Protein AF-A0AAV2ICD1-F1 (afdb_monomer_lite)

Radius of gyratio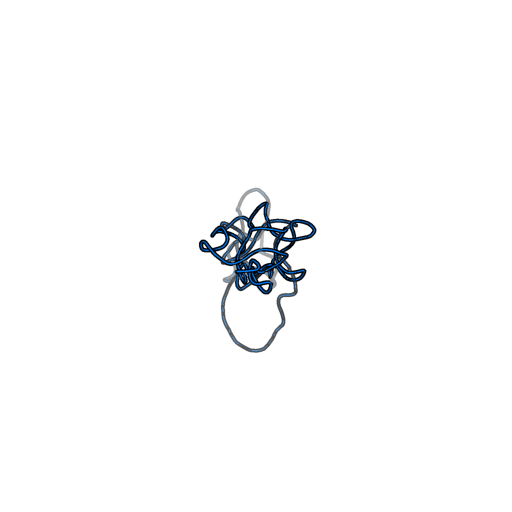n: 19.59 Å; chains: 1; bounding box: 49×27×55 Å

Structure (mmCIF, N/CA/C/O backbone):
data_AF-A0AAV2ICD1-F1
#
_entry.id   AF-A0AAV2ICD1-F1
#
loop_
_atom_site.group_PDB
_atom_site.id
_atom_site.type_symbol
_atom_site.label_atom_id
_atom_site.label_alt_id
_atom_site.label_comp_id
_atom_site.label_asym_id
_atom_site.label_entity_id
_atom_site.label_seq_id
_atom_site.pdbx_PDB_ins_code
_atom_site.Cartn_x
_atom_site.Cartn_y
_atom_site.Cartn_z
_atom_site.occupancy
_atom_site.B_iso_or_equiv
_atom_site.auth_seq_id
_atom_site.auth_comp_id
_atom_site.auth_asym_id
_atom_site.auth_atom_id
_atom_site.pdbx_PDB_model_num
ATOM 1 N N . MET A 1 1 ? 28.246 -5.176 -34.323 1.00 50.84 1 MET A N 1
ATOM 2 C CA . MET A 1 1 ? 28.406 -4.84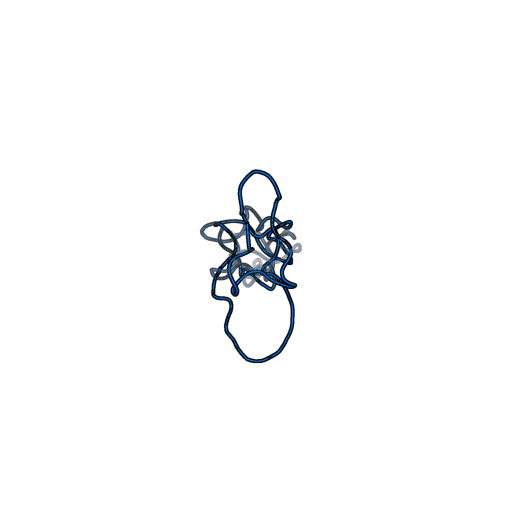3 -32.893 1.00 50.84 1 MET A CA 1
ATOM 3 C C . MET A 1 1 ? 27.660 -5.922 -32.137 1.00 50.84 1 MET A C 1
ATOM 5 O O . MET A 1 1 ? 26.484 -6.107 -32.416 1.00 50.84 1 MET A O 1
ATOM 9 N N . ALA A 1 2 ? 28.368 -6.727 -31.348 1.00 52.38 2 ALA A N 1
ATOM 10 C CA . ALA A 1 2 ? 27.759 -7.823 -30.602 1.00 52.38 2 ALA A CA 1
ATOM 11 C C . ALA A 1 2 ? 27.125 -7.266 -29.325 1.00 52.38 2 ALA A C 1
ATOM 13 O O . ALA A 1 2 ? 27.695 -6.386 -28.681 1.00 52.38 2 ALA A O 1
ATOM 14 N N . CYS A 1 3 ? 25.935 -7.756 -29.009 1.00 53.81 3 CYS A N 1
ATOM 15 C CA . CYS A 1 3 ? 25.272 -7.489 -27.745 1.00 53.81 3 CYS A CA 1
ATOM 16 C C . CYS A 1 3 ? 26.096 -8.104 -26.598 1.00 53.81 3 CYS A C 1
ATOM 18 O O . CYS A 1 3 ? 26.674 -9.172 -26.795 1.00 53.81 3 CYS A O 1
ATOM 20 N N . SER A 1 4 ? 26.176 -7.456 -25.429 1.00 61.00 4 SER A N 1
ATOM 21 C CA . SER A 1 4 ? 26.848 -8.040 -24.252 1.00 61.00 4 SER A CA 1
ATOM 22 C C . SER A 1 4 ? 26.201 -9.387 -23.906 1.00 61.00 4 SER A C 1
ATOM 24 O O . SER A 1 4 ? 24.975 -9.484 -23.923 1.00 61.00 4 SER A O 1
ATOM 26 N N . GLU A 1 5 ? 26.992 -10.416 -23.578 1.00 56.59 5 GLU A N 1
ATOM 27 C CA . GLU A 1 5 ? 26.508 -11.790 -23.296 1.00 56.59 5 GLU A CA 1
ATOM 28 C C . GLU A 1 5 ? 25.531 -11.878 -22.106 1.00 56.59 5 GLU A C 1
ATOM 30 O O . GLU A 1 5 ? 24.906 -12.903 -21.863 1.00 56.59 5 GLU A O 1
ATOM 35 N N . THR A 1 6 ? 25.367 -10.772 -21.387 1.00 56.66 6 THR A N 1
ATOM 36 C CA . THR A 1 6 ? 24.448 -10.557 -20.268 1.00 56.66 6 THR A CA 1
ATOM 37 C C . THR A 1 6 ? 23.065 -10.023 -20.669 1.00 56.66 6 THR A C 1
ATOM 39 O O . THR A 1 6 ? 22.265 -9.690 -19.801 1.00 56.66 6 THR A O 1
ATOM 42 N N . CYS A 1 7 ? 22.754 -9.925 -21.963 1.00 58.62 7 CYS A N 1
ATOM 43 C CA . CYS A 1 7 ? 21.453 -9.458 -22.446 1.00 58.62 7 CYS A CA 1
ATOM 44 C C . CYS A 1 7 ? 20.427 -10.602 -22.502 1.00 58.62 7 CYS A C 1
ATOM 46 O O . CYS A 1 7 ? 20.684 -11.600 -23.184 1.00 58.62 7 CYS A O 1
ATOM 48 N N . CYS A 1 8 ? 19.248 -10.474 -21.866 1.00 58.00 8 CYS A N 1
ATOM 49 C CA . CYS A 1 8 ? 18.209 -11.505 -21.987 1.00 58.00 8 CYS A CA 1
ATOM 50 C C . CYS A 1 8 ? 17.870 -11.749 -23.464 1.00 58.00 8 CYS A C 1
ATOM 52 O O . CYS A 1 8 ? 17.489 -10.836 -24.196 1.00 58.00 8 CYS A O 1
ATOM 54 N N . ASN A 1 9 ? 18.006 -13.007 -23.886 1.00 55.56 9 ASN A N 1
ATOM 55 C CA . ASN A 1 9 ? 17.738 -13.479 -25.246 1.00 55.56 9 ASN A CA 1
ATOM 56 C C . ASN A 1 9 ? 18.637 -12.882 -26.353 1.00 55.56 9 ASN A C 1
ATOM 58 O O . ASN A 1 9 ? 18.325 -13.001 -27.536 1.00 55.56 9 ASN A O 1
ATOM 62 N N . GLY A 1 10 ? 19.756 -12.237 -25.993 1.00 56.81 10 GLY A N 1
ATOM 63 C CA . GLY A 1 10 ? 20.725 -11.703 -26.959 1.00 56.81 10 GLY A CA 1
ATOM 64 C C . GLY A 1 10 ? 20.225 -10.518 -27.796 1.00 56.81 10 GLY A C 1
ATOM 65 O O . GLY A 1 10 ? 20.875 -10.140 -28.771 1.00 56.81 10 GLY A O 1
ATOM 66 N N . THR A 1 11 ? 19.085 -9.923 -27.435 1.00 56.00 11 THR A N 1
ATOM 67 C CA . THR A 1 11 ? 18.479 -8.784 -28.139 1.00 56.00 11 THR A CA 1
ATOM 68 C C . THR A 1 11 ? 18.693 -7.483 -27.370 1.00 56.00 11 THR A C 1
ATOM 70 O O . THR A 1 11 ? 18.186 -7.330 -26.263 1.00 56.00 11 THR A O 1
ATOM 73 N N . CYS A 1 12 ? 19.400 -6.526 -27.974 1.00 66.81 12 CYS A N 1
ATOM 74 C CA . CYS A 1 12 ? 19.577 -5.165 -27.456 1.00 66.81 12 CYS A CA 1
ATOM 75 C C . CYS A 1 12 ? 19.054 -4.116 -28.428 1.00 66.81 12 CYS A C 1
ATOM 77 O O . CYS A 1 12 ? 18.969 -4.329 -29.642 1.00 66.81 12 CYS A O 1
ATOM 79 N N . HIS A 1 13 ? 18.778 -2.938 -27.881 1.00 65.25 13 HIS A N 1
ATOM 80 C CA . HIS A 1 13 ? 18.406 -1.770 -28.645 1.00 65.25 13 HIS A CA 1
ATOM 81 C C . HIS A 1 13 ? 19.539 -1.372 -29.607 1.00 65.25 13 HIS A C 1
ATOM 83 O O . HIS A 1 13 ? 20.619 -0.942 -29.200 1.00 65.25 13 HIS A O 1
ATOM 89 N N . HIS A 1 14 ? 19.270 -1.490 -30.907 1.00 63.03 14 HIS A N 1
ATOM 90 C CA . HIS A 1 14 ? 20.241 -1.344 -32.000 1.00 63.03 14 HIS A CA 1
ATOM 91 C C . HIS A 1 14 ? 21.003 -0.002 -32.076 1.00 63.03 14 HIS A C 1
ATOM 93 O O . HIS A 1 14 ? 22.014 0.074 -32.770 1.00 63.03 14 HIS A O 1
ATOM 99 N N . VAL A 1 15 ? 20.540 1.047 -31.380 1.00 61.81 15 VAL A N 1
ATOM 100 C CA . VAL A 1 15 ? 21.176 2.382 -31.355 1.00 61.81 15 VAL A CA 1
ATOM 101 C C . VAL A 1 15 ? 21.943 2.638 -30.057 1.00 61.81 15 VAL A C 1
ATOM 103 O O . VAL A 1 15 ? 22.975 3.299 -30.077 1.00 61.81 15 VAL A O 1
ATOM 106 N N . THR A 1 16 ? 21.446 2.138 -28.925 1.00 59.88 16 THR A N 1
ATOM 107 C CA . THR A 1 16 ? 21.984 2.473 -27.592 1.00 59.88 16 THR A CA 1
ATOM 108 C C . THR A 1 16 ? 22.772 1.328 -26.963 1.00 59.88 16 THR A C 1
ATOM 110 O O . THR A 1 16 ? 23.508 1.560 -26.011 1.00 59.88 16 THR A O 1
ATOM 113 N N . GLY A 1 17 ? 22.624 0.096 -27.461 1.00 57.50 17 GLY A N 1
ATOM 114 C CA . GLY A 1 17 ? 23.233 -1.096 -26.868 1.00 57.50 17 GLY A CA 1
ATOM 115 C C . GLY A 1 17 ? 22.626 -1.496 -25.519 1.00 57.50 17 GLY A C 1
ATOM 116 O O . GLY A 1 17 ? 23.148 -2.400 -24.872 1.00 57.50 17 GLY A O 1
ATOM 117 N N . GLN A 1 18 ? 21.539 -0.844 -25.089 1.00 61.50 18 GLN A N 1
ATOM 118 C CA . GLN A 1 18 ? 20.828 -1.200 -23.863 1.00 61.50 18 GLN A CA 1
ATOM 119 C C . GLN A 1 18 ? 19.991 -2.463 -24.060 1.00 61.50 18 GLN A C 1
ATOM 121 O O . GLN A 1 18 ? 19.379 -2.672 -25.108 1.00 61.50 18 GLN A O 1
ATOM 126 N N . CYS A 1 19 ? 19.984 -3.302 -23.031 1.00 64.62 19 CYS A N 1
ATOM 127 C CA . CYS A 1 19 ? 19.164 -4.499 -22.959 1.00 64.62 19 CYS A CA 1
ATOM 128 C C . CYS A 1 19 ? 17.780 -4.133 -22.431 1.00 64.62 19 CYS A C 1
ATOM 130 O O . CYS A 1 19 ? 17.656 -3.640 -21.314 1.00 64.62 19 CYS A O 1
ATOM 132 N N . ASP A 1 20 ? 16.745 -4.385 -23.231 1.00 62.56 20 ASP A N 1
ATOM 133 C CA . ASP A 1 20 ? 15.361 -4.016 -22.905 1.00 62.56 20 ASP A CA 1
ATOM 134 C C . ASP A 1 20 ? 14.662 -5.007 -21.953 1.00 62.56 20 ASP A C 1
ATOM 136 O O . ASP A 1 20 ? 13.494 -4.827 -21.606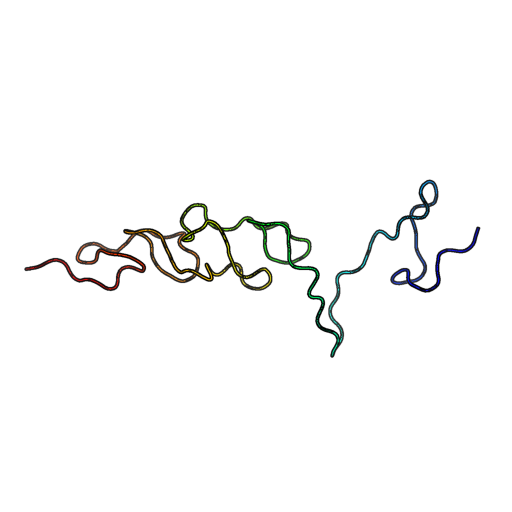 1.00 62.56 20 ASP A O 1
ATOM 140 N N . CYS A 1 21 ? 15.343 -6.068 -21.509 1.00 57.41 21 CYS A N 1
ATOM 141 C CA . CYS A 1 21 ? 14.762 -7.083 -20.635 1.00 57.41 21 CYS A CA 1
ATOM 142 C C . CYS A 1 21 ? 15.773 -7.633 -19.631 1.00 57.41 21 CYS A C 1
ATOM 144 O O . CYS A 1 21 ? 16.735 -8.275 -20.027 1.00 57.41 21 CYS A O 1
ATOM 146 N N . CYS A 1 22 ? 15.455 -7.452 -18.350 1.00 51.59 22 CYS A N 1
ATOM 147 C CA . CYS A 1 22 ? 15.705 -8.406 -17.272 1.00 51.59 22 CYS A CA 1
ATOM 148 C C . CYS A 1 22 ? 14.462 -8.402 -16.371 1.00 51.59 22 CYS A C 1
ATOM 150 O O . CYS A 1 22 ? 14.451 -7.740 -15.341 1.00 51.59 22 CYS A O 1
ATOM 152 N N . VAL A 1 23 ? 13.382 -9.078 -16.777 1.00 60.53 23 VAL A N 1
ATOM 153 C CA . VAL A 1 23 ? 12.299 -9.466 -15.855 1.00 60.53 23 VAL A CA 1
ATOM 154 C C . VAL A 1 23 ? 11.667 -10.766 -16.355 1.00 60.53 23 VAL A C 1
ATOM 156 O O . VAL A 1 23 ? 10.764 -10.718 -17.184 1.00 60.53 23 VAL A O 1
ATOM 159 N N . SER A 1 24 ? 12.116 -11.917 -15.848 1.00 44.44 24 SER A N 1
ATOM 160 C CA . SER A 1 24 ? 11.314 -13.154 -15.827 1.00 44.44 24 SER A CA 1
ATOM 161 C C . SER A 1 24 ? 12.042 -14.295 -15.110 1.00 44.44 24 SER A C 1
ATOM 163 O O . SER A 1 24 ? 13.032 -14.809 -15.612 1.00 44.44 24 SER A O 1
ATOM 165 N N . GLY A 1 25 ? 11.494 -14.733 -13.977 1.00 46.44 25 GLY A N 1
ATOM 166 C CA . GLY A 1 25 ? 10.598 -15.891 -14.023 1.00 46.44 25 GLY A CA 1
ATOM 167 C C . GLY A 1 25 ? 11.185 -17.302 -14.101 1.00 46.44 25 GLY A C 1
ATOM 168 O O . GLY A 1 25 ? 10.379 -18.214 -14.228 1.00 46.44 25 GLY A O 1
ATOM 169 N N . ASP A 1 26 ? 12.491 -17.512 -13.956 1.00 39.53 26 ASP A N 1
ATOM 170 C CA . ASP A 1 26 ? 13.056 -18.856 -13.776 1.00 39.53 26 ASP A CA 1
ATOM 171 C C . ASP A 1 26 ? 14.003 -18.907 -12.569 1.00 39.53 26 ASP A C 1
ATOM 173 O O . ASP A 1 26 ? 14.619 -17.917 -12.184 1.00 39.53 26 ASP A O 1
ATOM 177 N N . ALA A 1 27 ? 13.981 -20.064 -11.915 1.00 45.06 27 ALA A N 1
ATOM 178 C CA . ALA A 1 27 ? 14.323 -20.311 -10.522 1.00 45.06 27 ALA A CA 1
ATOM 179 C C . ALA A 1 27 ? 15.706 -19.804 -10.047 1.00 45.06 27 ALA A C 1
ATOM 181 O O . ALA A 1 27 ? 16.707 -19.909 -10.747 1.00 45.06 27 ALA A O 1
ATOM 182 N N . ASP A 1 28 ? 15.731 -19.370 -8.781 1.00 46.09 28 ASP A N 1
ATOM 183 C CA . ASP A 1 28 ? 16.906 -19.327 -7.895 1.00 46.09 28 ASP A CA 1
ATOM 184 C C . ASP A 1 28 ? 17.948 -18.198 -8.012 1.00 46.09 28 ASP A C 1
ATOM 186 O O . ASP A 1 28 ? 19.026 -18.317 -7.434 1.00 46.09 28 ASP A O 1
ATOM 190 N N . GLU A 1 29 ? 17.620 -17.029 -8.568 1.00 41.38 29 GLU A N 1
ATOM 191 C CA . GLU A 1 29 ? 18.415 -15.828 -8.264 1.00 41.38 29 GLU A CA 1
ATOM 192 C C . GLU A 1 29 ? 17.519 -14.658 -7.862 1.00 41.38 29 GLU A C 1
ATOM 194 O O . GLU A 1 29 ? 16.687 -14.170 -8.626 1.00 41.38 29 GLU A O 1
ATOM 199 N N . LYS A 1 30 ? 17.646 -14.253 -6.593 1.00 42.59 30 LYS A N 1
ATOM 200 C CA . LYS A 1 30 ? 16.971 -13.093 -6.015 1.00 42.59 30 LYS A CA 1
ATOM 201 C C . LYS A 1 30 ? 17.279 -11.859 -6.864 1.00 42.59 30 LYS A C 1
ATOM 203 O O . LYS A 1 30 ? 18.306 -11.211 -6.677 1.00 42.59 30 LYS A O 1
ATOM 208 N N . ILE A 1 31 ? 16.357 -11.499 -7.748 1.00 47.31 31 ILE A N 1
ATOM 209 C CA . ILE A 1 31 ? 16.303 -10.166 -8.336 1.00 47.31 31 ILE A CA 1
ATOM 210 C C . ILE A 1 31 ? 15.874 -9.229 -7.200 1.00 47.31 31 ILE A C 1
ATOM 212 O O . ILE A 1 31 ? 14.699 -8.931 -7.009 1.00 47.31 31 ILE A O 1
ATOM 216 N N . GLU A 1 32 ? 16.853 -8.805 -6.402 1.00 46.31 32 GLU A N 1
ATOM 217 C CA . GLU A 1 32 ? 16.741 -7.668 -5.486 1.00 46.31 32 GLU A CA 1
ATOM 218 C C . GLU A 1 32 ? 16.856 -6.333 -6.247 1.00 46.31 32 GLU A C 1
ATOM 220 O O . GLU A 1 32 ? 17.175 -5.306 -5.660 1.00 46.31 32 GLU A O 1
ATOM 225 N N . GLU A 1 33 ? 16.546 -6.299 -7.548 1.00 52.81 33 GLU A N 1
ATOM 226 C CA . GLU A 1 33 ? 16.236 -5.045 -8.243 1.00 52.81 33 GLU A CA 1
ATOM 227 C C . GLU A 1 33 ? 14.801 -4.661 -7.863 1.00 52.81 33 GLU A C 1
ATOM 229 O O . GLU A 1 33 ? 13.837 -4.827 -8.615 1.00 52.81 33 GLU A O 1
ATOM 234 N N . ALA A 1 34 ? 14.657 -4.248 -6.603 1.00 62.28 34 ALA A N 1
ATOM 235 C CA . ALA A 1 34 ? 13.415 -3.767 -6.038 1.00 62.28 34 ALA A CA 1
ATOM 236 C C . ALA A 1 34 ? 12.863 -2.644 -6.918 1.00 62.28 34 ALA A C 1
ATOM 238 O O . ALA A 1 34 ? 13.599 -1.751 -7.345 1.00 62.28 34 ALA A O 1
ATOM 239 N N . CYS A 1 35 ? 11.555 -2.679 -7.175 1.00 68.19 35 CYS A N 1
ATOM 240 C CA . CYS A 1 35 ? 10.890 -1.572 -7.840 1.00 68.19 35 CYS A CA 1
ATOM 241 C C . CYS A 1 35 ? 11.265 -0.233 -7.191 1.00 68.19 35 CYS A C 1
ATOM 243 O O . CYS A 1 35 ? 11.480 -0.187 -5.972 1.00 68.19 35 CYS A O 1
ATOM 245 N N . PRO A 1 36 ? 11.315 0.863 -7.975 1.00 74.44 36 PRO A N 1
ATOM 246 C CA . PRO A 1 36 ? 11.525 2.187 -7.416 1.00 74.44 36 PRO A CA 1
ATOM 247 C C . PRO A 1 36 ? 10.559 2.427 -6.249 1.00 74.44 36 PRO A C 1
ATOM 249 O O . PRO A 1 36 ? 9.450 1.876 -6.259 1.00 74.44 36 PRO A O 1
ATOM 252 N N . PRO A 1 37 ? 10.935 3.257 -5.259 1.00 73.62 37 PRO A N 1
ATOM 253 C CA . PRO A 1 37 ? 10.061 3.567 -4.138 1.00 73.62 37 PRO A CA 1
ATOM 254 C C . PRO A 1 37 ? 8.663 3.924 -4.637 1.00 73.62 37 PRO A C 1
ATOM 256 O O . PRO A 1 37 ? 8.522 4.676 -5.603 1.00 73.62 37 PRO A O 1
ATOM 259 N N . HIS A 1 38 ? 7.641 3.385 -3.973 1.00 80.12 38 HIS A N 1
ATOM 260 C CA . HIS A 1 38 ? 6.229 3.559 -4.327 1.00 80.12 38 HIS A CA 1
ATOM 261 C C . HIS A 1 38 ? 5.723 2.738 -5.525 1.00 80.12 38 HIS A C 1
ATOM 263 O O . HIS A 1 38 ? 4.571 2.933 -5.906 1.00 80.12 38 HIS A O 1
ATOM 269 N N . PHE A 1 39 ? 6.498 1.810 -6.093 1.00 82.81 39 PHE A N 1
ATOM 270 C CA . PHE A 1 39 ? 6.040 0.927 -7.173 1.00 82.81 39 PHE A CA 1
ATOM 271 C C . PHE A 1 39 ? 6.183 -0.559 -6.827 1.00 82.81 39 PHE A C 1
ATOM 273 O O . PHE A 1 39 ? 7.001 -0.944 -5.996 1.00 82.81 39 PHE A O 1
ATOM 280 N N . TRP A 1 40 ? 5.376 -1.396 -7.478 1.00 85.06 40 TRP A N 1
ATOM 281 C CA . TRP A 1 40 ? 5.352 -2.845 -7.299 1.00 85.06 40 TRP A CA 1
ATOM 282 C C . TRP A 1 40 ? 4.816 -3.569 -8.542 1.00 85.06 40 TRP A C 1
ATOM 284 O O . TRP A 1 40 ? 4.292 -2.958 -9.480 1.00 85.06 40 TRP A O 1
ATOM 294 N N . GLY A 1 41 ? 4.936 -4.895 -8.536 1.00 76.44 41 GLY A N 1
ATOM 295 C CA . GLY A 1 41 ? 4.428 -5.776 -9.578 1.00 76.44 41 GLY A CA 1
ATOM 296 C C . GLY A 1 41 ? 5.357 -5.891 -10.786 1.00 76.44 41 GLY A C 1
ATOM 297 O O . GLY A 1 41 ? 6.462 -5.349 -10.831 1.00 76.44 41 GLY A O 1
ATOM 298 N N . VAL A 1 42 ? 4.899 -6.629 -11.798 1.00 73.00 42 VAL A N 1
ATOM 299 C CA . VAL A 1 42 ? 5.689 -6.907 -13.004 1.00 73.00 42 VAL A CA 1
ATOM 300 C C . VAL A 1 42 ? 6.025 -5.592 -13.708 1.00 73.00 42 VAL A C 1
ATOM 302 O O . VAL A 1 42 ? 5.131 -4.819 -14.056 1.00 73.00 42 VAL A O 1
ATOM 305 N N . ARG A 1 43 ? 7.324 -5.336 -13.909 1.00 67.44 43 ARG A N 1
ATOM 306 C CA . ARG A 1 43 ? 7.854 -4.093 -14.502 1.00 67.44 43 ARG A CA 1
ATOM 307 C C . ARG A 1 43 ? 7.494 -2.814 -13.727 1.00 67.44 43 ARG A C 1
ATOM 309 O O . ARG A 1 43 ? 7.535 -1.736 -14.313 1.00 67.44 43 ARG A O 1
ATOM 316 N N . CYS A 1 44 ? 7.137 -2.917 -12.443 1.00 77.25 44 CYS A N 1
ATOM 317 C CA . CYS A 1 44 ? 6.823 -1.769 -11.585 1.00 77.25 44 CYS A CA 1
ATOM 318 C C . CYS A 1 44 ? 5.681 -0.890 -12.124 1.00 77.25 44 CYS A C 1
ATOM 320 O O . CYS A 1 44 ? 5.678 0.327 -11.951 1.00 77.25 44 CYS A O 1
ATOM 322 N N . LEU A 1 45 ? 4.714 -1.508 -12.812 1.00 79.25 45 LEU A N 1
ATOM 323 C CA . LEU A 1 45 ? 3.566 -0.810 -13.398 1.00 79.25 45 LEU A CA 1
ATOM 324 C C . LEU A 1 45 ? 2.480 -0.474 -12.370 1.00 79.25 45 LEU A C 1
ATOM 326 O O . LEU A 1 45 ? 1.624 0.369 -12.643 1.00 79.25 45 LEU A O 1
ATOM 330 N N . SER A 1 46 ? 2.508 -1.106 -11.196 1.00 85.44 46 SER A N 1
ATOM 331 C CA . SER A 1 46 ? 1.564 -0.828 -10.118 1.00 85.44 46 SER A CA 1
ATOM 332 C C . SER A 1 46 ? 2.171 0.145 -9.114 1.00 85.44 46 SER A C 1
ATOM 334 O O . SER A 1 46 ? 3.348 0.051 -8.773 1.00 85.44 46 SER A O 1
ATOM 336 N N . ARG A 1 47 ? 1.363 1.082 -8.610 1.00 87.06 47 ARG A N 1
ATOM 337 C CA . ARG A 1 47 ? 1.779 2.044 -7.580 1.00 87.06 47 ARG A CA 1
ATOM 338 C C . ARG A 1 47 ? 1.347 1.559 -6.199 1.00 87.06 47 ARG A C 1
ATOM 340 O O . ARG A 1 47 ? 0.231 1.061 -6.043 1.00 87.06 47 ARG A O 1
ATOM 347 N N . CYS A 1 48 ? 2.212 1.706 -5.201 1.00 87.50 48 CYS A N 1
ATOM 348 C CA . CYS A 1 48 ? 1.864 1.486 -3.803 1.00 87.50 48 CYS A CA 1
ATOM 349 C C . CYS A 1 48 ? 0.717 2.422 -3.411 1.00 87.50 48 CYS A C 1
ATOM 351 O O . CYS A 1 48 ? 0.620 3.550 -3.910 1.00 87.50 48 CYS A O 1
ATOM 353 N N . SER A 1 49 ? -0.131 1.977 -2.485 1.00 88.38 49 SER A N 1
ATOM 354 C CA . SER A 1 49 ? -1.119 2.873 -1.897 1.00 88.38 49 SER A CA 1
ATOM 355 C C . SER A 1 49 ? -0.414 4.036 -1.199 1.00 88.38 49 SER A C 1
ATOM 357 O O . SER A 1 49 ? 0.509 3.848 -0.407 1.00 88.38 49 SER A O 1
ATOM 359 N N . GLU A 1 50 ? -0.904 5.254 -1.426 1.00 88.19 50 GLU A N 1
ATOM 360 C CA . GLU A 1 50 ? -0.469 6.460 -0.701 1.00 88.19 50 GLU A CA 1
ATOM 361 C C . GLU A 1 50 ? -0.803 6.385 0.799 1.00 88.19 50 GLU A C 1
ATOM 363 O O . GLU A 1 50 ? -0.402 7.234 1.592 1.00 88.19 50 GLU A O 1
ATOM 368 N N . ARG A 1 51 ? -1.565 5.358 1.187 1.00 91.62 51 ARG A N 1
ATOM 369 C CA . ARG A 1 51 ? -1.971 5.057 2.556 1.00 91.62 51 ARG A CA 1
ATOM 370 C C . ARG A 1 51 ? -1.097 3.994 3.203 1.00 91.62 51 ARG A C 1
ATOM 372 O O . ARG A 1 51 ? -1.337 3.661 4.361 1.00 91.62 51 ARG A O 1
ATOM 379 N N . CYS A 1 52 ? -0.088 3.479 2.501 1.00 89.88 52 CYS A N 1
ATOM 380 C CA . CYS A 1 52 ? 0.983 2.736 3.148 1.00 89.88 52 CYS A CA 1
ATOM 381 C C . CYS A 1 52 ? 1.706 3.656 4.139 1.00 89.88 52 CYS A C 1
ATOM 383 O O . CYS A 1 52 ? 2.078 4.785 3.812 1.00 89.88 52 CYS A O 1
ATOM 385 N N . SER A 1 53 ? 1.960 3.170 5.347 1.00 86.62 53 SER A N 1
ATOM 386 C CA . SER A 1 53 ? 2.806 3.869 6.310 1.00 86.62 53 SER A CA 1
ATOM 387 C C . SER A 1 53 ? 4.232 3.974 5.755 1.00 86.62 53 SER A C 1
ATOM 389 O O . SER A 1 53 ? 4.865 2.977 5.416 1.00 86.62 53 SER A O 1
ATOM 391 N N . GLY A 1 54 ? 4.732 5.201 5.599 1.00 83.06 54 GLY A N 1
ATOM 392 C CA . GLY A 1 54 ? 6.010 5.460 4.924 1.00 83.06 54 GLY A CA 1
ATOM 393 C C . GLY A 1 54 ? 5.964 5.316 3.398 1.00 83.06 54 GLY A C 1
ATOM 394 O O . GLY A 1 54 ? 7.016 5.296 2.771 1.00 83.06 54 GLY A O 1
ATOM 395 N N . SER A 1 55 ? 4.767 5.211 2.804 1.00 81.06 55 SER A N 1
ATOM 396 C CA . SER A 1 55 ? 4.525 5.118 1.356 1.00 81.06 55 SER A CA 1
ATOM 397 C C . SER A 1 55 ? 5.239 3.954 0.649 1.00 81.06 55 SER A C 1
ATOM 399 O O . SER A 1 55 ? 5.276 3.908 -0.577 1.00 81.06 55 SER A O 1
ATOM 401 N N . SER A 1 56 ? 5.776 2.991 1.393 1.00 81.38 56 SER A N 1
ATOM 402 C CA . SER A 1 56 ? 6.502 1.844 0.849 1.00 81.38 56 SER A CA 1
ATOM 403 C C . SER A 1 56 ? 5.645 0.587 0.886 1.00 81.38 56 SER A C 1
ATOM 405 O O . SER A 1 56 ? 4.954 0.314 1.872 1.00 81.38 56 SER A O 1
ATOM 407 N N . CYS A 1 57 ? 5.726 -0.201 -0.179 1.00 86.56 57 CYS A N 1
ATOM 408 C CA . CYS A 1 57 ? 5.090 -1.501 -0.277 1.00 86.56 57 CYS A CA 1
ATOM 409 C C . CYS A 1 57 ? 6.066 -2.544 -0.823 1.00 86.56 57 CYS A C 1
ATOM 411 O O . CYS A 1 57 ? 7.112 -2.213 -1.376 1.00 86.56 57 CYS A O 1
ATOM 413 N N . ASP A 1 58 ? 5.730 -3.804 -0.599 1.00 84.94 58 ASP A N 1
ATOM 414 C CA . ASP A 1 58 ? 6.447 -4.960 -1.099 1.00 84.94 58 ASP A CA 1
ATOM 415 C C . ASP A 1 58 ? 6.450 -4.938 -2.633 1.00 84.94 58 ASP A C 1
ATOM 417 O O . ASP A 1 58 ? 5.395 -4.872 -3.268 1.00 84.94 58 ASP A O 1
ATOM 421 N N . SER A 1 59 ? 7.640 -4.978 -3.232 1.00 77.38 59 SER A N 1
ATOM 422 C CA . SER A 1 59 ? 7.832 -4.816 -4.678 1.00 77.38 59 SER A CA 1
ATOM 423 C C . SER A 1 59 ? 7.201 -5.941 -5.503 1.00 77.38 59 SER A C 1
ATOM 425 O O . SER A 1 59 ? 6.949 -5.753 -6.693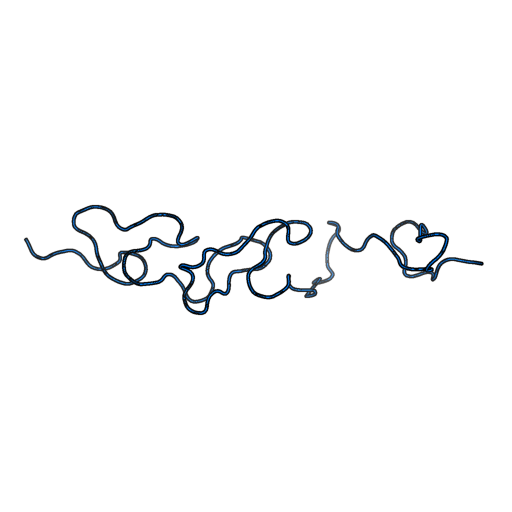 1.00 77.38 59 SER A O 1
ATOM 427 N N . VAL A 1 60 ? 6.905 -7.089 -4.886 1.00 78.06 60 VAL A N 1
ATOM 428 C CA . VAL A 1 60 ? 6.311 -8.258 -5.545 1.00 78.06 60 VAL A CA 1
ATOM 429 C C . VAL A 1 60 ? 4.792 -8.257 -5.392 1.00 78.06 60 VAL A C 1
ATOM 431 O O . VAL A 1 60 ? 4.063 -8.432 -6.368 1.00 78.06 60 VAL A O 1
ATOM 434 N N . THR A 1 61 ? 4.306 -8.057 -4.169 1.00 80.94 61 THR A N 1
ATOM 435 C CA . THR A 1 61 ? 2.900 -8.248 -3.793 1.00 80.94 61 THR A CA 1
ATOM 436 C C . THR A 1 61 ? 2.096 -6.956 -3.706 1.00 80.94 61 THR A C 1
ATOM 438 O O . THR A 1 61 ? 0.872 -7.027 -3.724 1.00 80.94 61 THR A O 1
ATOM 441 N N . GLY A 1 62 ? 2.745 -5.794 -3.593 1.00 84.25 62 GLY A N 1
ATOM 442 C CA . GLY A 1 62 ? 2.076 -4.502 -3.407 1.00 84.25 62 GLY A CA 1
ATOM 443 C C . GLY A 1 62 ? 1.608 -4.214 -1.985 1.00 84.25 62 GLY A C 1
ATOM 444 O O . GLY A 1 62 ? 1.027 -3.159 -1.727 1.00 84.25 62 GLY A O 1
ATOM 445 N N . ARG A 1 63 ? 1.897 -5.117 -1.044 1.00 88.38 63 ARG A N 1
ATOM 446 C CA . ARG A 1 63 ? 1.465 -5.009 0.351 1.00 88.38 63 ARG A CA 1
ATOM 447 C C . ARG A 1 63 ? 2.296 -3.989 1.104 1.00 88.38 63 ARG A C 1
ATOM 449 O O . ARG A 1 63 ? 3.521 -4.004 1.029 1.00 88.38 63 ARG A O 1
ATOM 456 N N . CYS A 1 64 ? 1.663 -3.126 1.881 1.00 89.00 64 CYS A N 1
ATOM 457 C CA . CYS A 1 64 ? 2.374 -2.111 2.644 1.00 89.00 64 CYS A CA 1
ATOM 458 C C . CYS A 1 64 ? 3.215 -2.754 3.757 1.00 89.00 64 CYS A C 1
ATOM 460 O O . CYS A 1 64 ? 2.679 -3.289 4.729 1.00 89.00 64 CYS A O 1
ATOM 462 N N . VAL A 1 65 ? 4.543 -2.674 3.630 1.00 85.56 65 VAL A N 1
ATOM 463 C CA . VAL A 1 65 ? 5.509 -3.322 4.542 1.00 85.56 65 VAL A CA 1
ATOM 464 C C . VAL A 1 65 ? 5.441 -2.764 5.962 1.00 85.56 65 VAL A C 1
ATOM 466 O O . VAL A 1 65 ? 5.554 -3.512 6.928 1.00 85.56 65 VAL A O 1
ATOM 469 N N . SER A 1 66 ? 5.187 -1.463 6.099 1.00 86.12 66 SER A N 1
ATOM 470 C CA . SER A 1 66 ? 5.034 -0.802 7.403 1.00 86.12 66 SER A CA 1
ATOM 471 C C . SER A 1 66 ? 3.573 -0.756 7.882 1.00 86.12 66 SER A C 1
ATOM 473 O O . SER A 1 66 ? 3.252 -0.026 8.822 1.00 86.12 66 SER A O 1
ATOM 475 N N . GLY A 1 67 ? 2.668 -1.486 7.219 1.00 87.56 67 GLY A N 1
ATOM 476 C CA . GLY A 1 67 ? 1.226 -1.425 7.455 1.00 87.56 67 GLY A CA 1
ATOM 477 C C . GLY A 1 67 ? 0.567 -0.160 6.899 1.00 87.56 67 GLY A C 1
ATOM 478 O O . GLY A 1 67 ? 1.154 0.574 6.103 1.00 87.56 67 GLY A O 1
ATOM 479 N N . CYS A 1 68 ? -0.673 0.087 7.314 1.00 91.25 68 CYS A N 1
ATOM 480 C CA . CYS A 1 68 ? -1.496 1.186 6.822 1.00 91.25 68 CYS A CA 1
ATOM 481 C C . CYS A 1 68 ? -1.517 2.405 7.737 1.00 91.25 68 CYS A C 1
ATOM 483 O O . CYS A 1 68 ? -1.396 2.297 8.960 1.00 91.25 68 CYS A O 1
ATOM 485 N N . GLN A 1 69 ? -1.783 3.562 7.132 1.00 90.62 69 GLN A N 1
ATOM 486 C CA . GLN A 1 69 ? -2.232 4.755 7.834 1.00 90.62 69 GLN A CA 1
ATOM 487 C C . GLN A 1 69 ? -3.515 4.470 8.632 1.00 90.62 69 GLN A C 1
ATOM 489 O O . GLN A 1 69 ? -4.290 3.559 8.324 1.00 90.62 69 GLN A O 1
ATOM 494 N N . ILE A 1 70 ? -3.747 5.272 9.673 1.00 90.69 70 ILE A N 1
ATOM 495 C CA . ILE A 1 70 ? -4.942 5.166 10.517 1.00 90.69 70 ILE A CA 1
ATOM 496 C C . ILE A 1 70 ? -6.197 5.301 9.650 1.00 90.69 70 ILE A C 1
ATOM 498 O O . ILE A 1 70 ? -6.298 6.214 8.833 1.00 90.69 70 ILE A O 1
ATOM 502 N N . GLY A 1 71 ? -7.155 4.397 9.853 1.00 90.94 71 GLY A N 1
ATOM 503 C CA . GLY A 1 71 ? -8.410 4.392 9.104 1.00 90.94 71 GLY A CA 1
ATOM 504 C C . GLY A 1 71 ? -8.376 3.569 7.817 1.00 90.94 71 GLY A C 1
ATOM 505 O O . GLY A 1 71 ? -9.397 3.518 7.138 1.00 90.94 71 GLY A O 1
ATOM 506 N N . TYR A 1 72 ? -7.256 2.911 7.499 1.00 92.50 72 TYR A N 1
ATOM 507 C CA . TYR A 1 72 ? -7.117 2.038 6.332 1.00 92.50 72 TYR A CA 1
ATOM 508 C C . TYR A 1 72 ? -6.824 0.591 6.720 1.00 92.50 72 TYR A C 1
ATOM 510 O O . TYR A 1 72 ? -6.194 0.306 7.744 1.00 92.50 72 TYR A O 1
ATOM 518 N N . LYS A 1 73 ? -7.281 -0.324 5.867 1.00 90.00 73 LYS A N 1
ATOM 519 C CA . LYS A 1 73 ? -7.236 -1.767 6.080 1.00 90.00 73 LYS A CA 1
ATOM 520 C C . LYS A 1 73 ? -6.035 -2.412 5.385 1.00 90.00 73 LYS A C 1
ATOM 522 O O . LYS A 1 73 ? -5.769 -2.167 4.210 1.00 90.00 73 LYS A O 1
ATOM 527 N N . ALA A 1 74 ? -5.338 -3.275 6.119 1.00 87.81 74 ALA A N 1
ATOM 528 C CA . ALA A 1 74 ? -4.244 -4.092 5.599 1.00 87.81 74 ALA A CA 1
ATOM 529 C C . ALA A 1 74 ? -4.753 -5.187 4.635 1.00 87.81 74 ALA A C 1
ATOM 531 O O . ALA A 1 74 ? -5.886 -5.650 4.794 1.00 87.81 74 ALA A O 1
ATOM 532 N N . PRO A 1 75 ? -3.921 -5.663 3.689 1.00 87.25 75 PRO A N 1
ATOM 533 C CA . PRO A 1 75 ? -2.492 -5.362 3.546 1.00 87.25 75 PRO A CA 1
ATOM 534 C C . PRO A 1 75 ? -2.147 -4.261 2.527 1.00 87.25 75 PRO A C 1
ATOM 536 O O . PRO A 1 75 ? -1.037 -3.739 2.580 1.00 87.25 75 PRO A O 1
ATOM 539 N N . ASP A 1 76 ? -3.072 -3.872 1.649 1.00 82.50 76 ASP A N 1
ATOM 540 C CA . ASP A 1 76 ? -2.780 -2.956 0.531 1.00 82.50 76 ASP A CA 1
ATOM 541 C C . ASP A 1 76 ? -3.216 -1.507 0.809 1.00 82.50 76 ASP A C 1
ATOM 543 O O . ASP A 1 76 ? -2.948 -0.603 0.020 1.00 82.50 76 ASP A O 1
ATOM 547 N N . CYS A 1 77 ? -3.884 -1.260 1.942 1.00 90.00 77 CYS A N 1
ATOM 548 C CA . CYS A 1 77 ? -4.317 0.068 2.390 1.00 90.00 77 CYS A CA 1
ATOM 549 C C . CYS A 1 77 ? -5.159 0.814 1.343 1.00 90.00 77 CYS A C 1
ATOM 551 O O . CYS A 1 77 ? -5.069 2.034 1.204 1.00 90.00 77 CYS A O 1
ATOM 553 N N . THR A 1 78 ? -5.952 0.074 0.572 1.00 87.69 78 THR A N 1
ATOM 554 C CA . THR A 1 78 ? -6.858 0.600 -0.459 1.00 87.69 78 THR A CA 1
ATOM 555 C C . THR A 1 78 ? -8.273 0.814 0.073 1.00 87.69 78 THR A C 1
ATOM 557 O O . THR A 1 78 ? -8.993 1.676 -0.423 1.00 87.69 78 THR A O 1
ATOM 560 N N . GLU A 1 79 ? -8.657 0.071 1.113 1.00 89.88 79 GLU A N 1
ATOM 561 C CA . GLU A 1 79 ? -9.969 0.151 1.752 1.00 89.88 79 GLU A CA 1
ATOM 562 C C . GLU A 1 79 ? -9.900 0.933 3.069 1.00 89.88 79 GLU A C 1
ATOM 564 O O . GLU A 1 79 ? -8.931 0.815 3.826 1.00 89.88 79 GLU A O 1
ATOM 569 N N . VAL A 1 80 ? -10.951 1.702 3.361 1.00 91.44 80 VAL A N 1
ATOM 570 C CA . VAL A 1 80 ? -11.145 2.343 4.670 1.00 91.44 80 VAL A CA 1
ATOM 571 C C . VAL A 1 80 ? -11.685 1.346 5.698 1.00 91.44 80 VAL A C 1
ATOM 573 O O . VAL A 1 80 ? -12.248 0.311 5.339 1.00 91.44 80 VAL A O 1
ATOM 576 N N . CYS A 1 81 ? -11.534 1.651 6.986 1.00 91.69 81 CYS A N 1
ATOM 577 C CA . CYS A 1 81 ? -12.098 0.822 8.046 1.00 91.69 81 CYS A CA 1
ATOM 578 C C . CYS A 1 81 ? -13.620 0.731 7.955 1.00 91.69 81 CYS A C 1
ATOM 580 O O . CYS A 1 81 ? -14.314 1.723 7.728 1.00 91.69 81 CYS A O 1
ATOM 582 N N . ASN A 1 82 ? -14.132 -0.476 8.195 1.00 92.31 82 ASN A N 1
ATOM 583 C CA . ASN A 1 82 ? -15.563 -0.698 8.324 1.00 92.31 82 ASN A CA 1
ATOM 584 C C . ASN A 1 82 ? -16.121 0.067 9.535 1.00 92.31 82 ASN A C 1
ATOM 586 O O . ASN A 1 82 ? -15.410 0.238 10.533 1.00 92.31 82 ASN A O 1
ATOM 590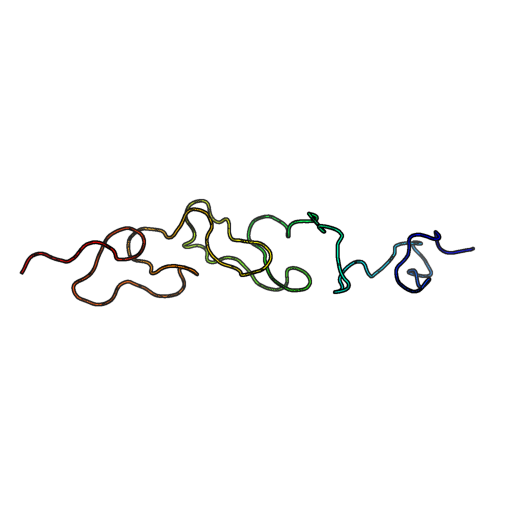 N N . PRO A 1 83 ? -17.403 0.472 9.494 1.00 91.06 83 PRO A N 1
ATOM 591 C CA . PRO A 1 83 ? -18.074 1.048 10.651 1.00 91.06 83 PRO A CA 1
ATOM 592 C C . PRO A 1 83 ? -17.904 0.159 11.888 1.00 91.06 83 PRO A C 1
ATOM 594 O O . PRO A 1 83 ? -18.083 -1.056 11.816 1.00 91.06 83 PRO A O 1
ATOM 597 N N . GLY A 1 84 ? -17.538 0.771 13.013 1.00 91.75 84 GLY A N 1
ATOM 598 C CA . GLY A 1 84 ? -17.231 0.062 14.258 1.00 91.75 84 GLY A CA 1
ATOM 599 C C . GLY A 1 84 ? -15.753 -0.288 14.452 1.00 91.75 84 GLY A C 1
ATOM 600 O O . GLY A 1 84 ? -15.401 -0.751 15.534 1.00 91.75 84 GLY A O 1
ATOM 601 N N . TYR A 1 85 ? -14.881 -0.021 13.472 1.00 92.62 85 TYR A N 1
ATOM 602 C CA . TYR A 1 85 ? -13.435 -0.234 13.579 1.00 92.62 85 TYR A CA 1
ATOM 603 C C . TYR A 1 85 ? -12.638 1.047 13.301 1.00 92.62 85 TYR A C 1
ATOM 605 O O . TYR A 1 85 ? -13.026 1.875 12.478 1.00 92.62 85 TYR A O 1
ATOM 613 N N . TYR A 1 86 ? -11.494 1.204 13.967 1.00 90.38 86 TYR A N 1
ATOM 614 C CA . TYR A 1 86 ? -10.578 2.331 13.804 1.00 90.38 86 TYR A CA 1
ATOM 615 C C . TYR A 1 86 ? -9.114 1.928 14.065 1.00 90.38 86 TYR A C 1
ATOM 617 O O . TYR A 1 86 ? -8.795 0.768 14.337 1.00 90.38 86 TYR A O 1
ATOM 625 N N . GLY A 1 87 ? -8.196 2.893 13.955 1.00 87.38 87 GLY A N 1
ATOM 626 C CA . GLY A 1 87 ? -6.761 2.675 14.161 1.00 87.38 87 GLY A CA 1
ATOM 627 C C . GLY A 1 87 ? -6.009 2.267 12.891 1.00 87.38 87 GLY A C 1
ATOM 628 O O . GLY A 1 87 ? -6.577 2.210 11.799 1.00 87.38 87 GLY A O 1
ATOM 629 N N . ALA A 1 88 ? -4.705 2.021 13.023 1.00 85.00 88 ALA A N 1
ATOM 630 C CA . ALA A 1 88 ? -3.899 1.460 11.940 1.00 85.00 88 ALA A CA 1
ATOM 631 C C . ALA A 1 88 ? -4.344 0.018 11.665 1.00 85.00 88 ALA A C 1
ATOM 633 O O . ALA A 1 88 ? -4.547 -0.755 12.602 1.00 85.00 88 ALA A O 1
ATOM 634 N N . ASN A 1 89 ? -4.508 -0.339 10.392 1.00 86.19 89 ASN A N 1
ATOM 635 C CA . ASN A 1 89 ? -4.978 -1.661 9.965 1.00 86.19 89 ASN A CA 1
ATOM 636 C C . ASN A 1 89 ? -6.374 -2.047 10.503 1.00 86.19 89 ASN A C 1
ATOM 638 O O . ASN A 1 89 ? -6.728 -3.223 10.464 1.00 86.19 89 ASN A O 1
ATOM 642 N N . CYS A 1 90 ? -7.163 -1.085 10.998 1.00 89.44 90 CYS A N 1
ATOM 643 C CA . CYS A 1 90 ? -8.513 -1.301 11.535 1.00 89.44 90 CYS A CA 1
ATOM 644 C C . CYS A 1 90 ? -8.593 -2.329 12.678 1.00 89.44 90 CYS A C 1
ATOM 646 O O . CYS A 1 90 ? -9.567 -3.072 12.784 1.00 89.44 90 CYS A O 1
ATOM 648 N N . THR A 1 91 ? -7.562 -2.398 13.523 1.00 90.25 91 THR A N 1
ATOM 649 C CA . THR A 1 91 ? -7.477 -3.384 14.614 1.00 90.25 91 THR A CA 1
ATOM 650 C C . THR A 1 91 ? -8.191 -2.958 15.895 1.00 90.25 91 THR A C 1
ATOM 652 O O . THR A 1 91 ? -8.370 -3.785 16.785 1.00 90.25 91 THR A O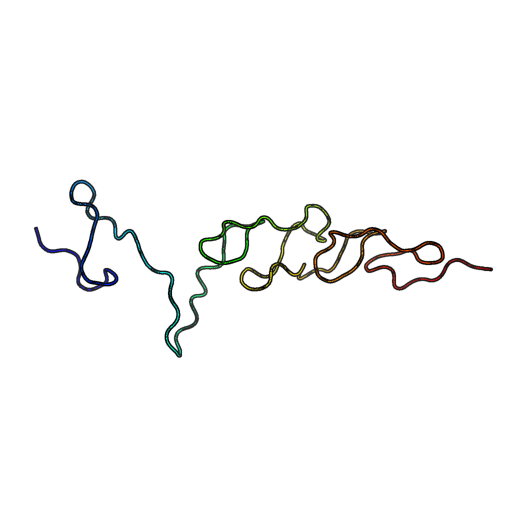 1
ATOM 655 N N . GLN A 1 92 ? -8.599 -1.691 16.013 1.00 90.81 92 GLN A N 1
ATOM 656 C CA . GLN A 1 92 ? -9.308 -1.182 17.187 1.00 90.81 92 GLN A CA 1
ATOM 657 C C . GLN A 1 92 ? -10.811 -1.161 16.922 1.00 90.81 92 GLN A C 1
ATOM 659 O O . GLN A 1 92 ? -11.240 -0.857 15.813 1.00 90.81 92 GLN A O 1
ATOM 664 N N . THR A 1 93 ? -11.615 -1.466 17.935 1.00 93.56 93 THR A N 1
ATOM 665 C CA . THR A 1 93 ? -13.082 -1.448 17.859 1.00 93.56 93 THR A CA 1
ATOM 666 C C . THR A 1 93 ? -13.627 -0.226 18.571 1.00 93.56 93 THR A C 1
ATOM 668 O O . THR A 1 93 ? -13.240 0.031 19.713 1.00 93.56 93 THR A O 1
ATOM 671 N N . CYS A 1 94 ? -14.536 0.507 17.930 1.00 88.88 94 CYS A N 1
ATOM 672 C CA . CYS A 1 94 ? -15.216 1.630 18.564 1.00 88.88 94 CYS A CA 1
ATOM 673 C C . CYS A 1 94 ? -15.918 1.161 19.852 1.00 88.88 94 CYS A C 1
ATOM 675 O O . CYS A 1 94 ? -16.522 0.085 19.845 1.00 88.88 94 CYS A O 1
ATOM 677 N N . PRO A 1 95 ? -15.849 1.938 20.947 1.00 84.88 95 PRO A N 1
ATOM 678 C CA . PRO A 1 95 ? -16.649 1.656 22.131 1.00 84.88 95 PRO A CA 1
ATOM 679 C C . PRO A 1 95 ? -18.142 1.678 21.774 1.00 84.88 95 PRO A C 1
ATOM 681 O O . PRO A 1 95 ? -18.561 2.441 20.899 1.00 84.88 95 PRO A O 1
ATOM 684 N N . ALA A 1 96 ? -18.897 0.796 22.431 1.00 75.31 96 ALA A N 1
ATOM 685 C CA . ALA A 1 96 ? -20.339 0.636 22.257 1.00 75.31 96 ALA A CA 1
ATOM 686 C C . ALA A 1 96 ? -21.137 1.768 22.916 1.00 75.31 96 ALA A C 1
ATOM 688 O O . ALA A 1 96 ? -20.678 2.276 23.966 1.00 75.31 96 ALA A O 1
#

Foldseek 3Di:
DFQPPPAVVRDADPPPSHRPDDDDDDDDDPPPVAQDQQFADGVRPHGQPPQQDVSGAGRYPSFRPNAGHWQAADGRRPDGADPQFIGTNRPHGDDD

Secondary structure (DSSP, 8-state):
-PPPTTSGGG-B-TTT--B-------SS-----PPPTTEESGGG-EEPPTTBGGG-B-TTT--BTT-BPBTB-TTT--SBPPTTEESBTT-EE---

InterPro domains:
  IPR042635 MEGF10/SREC1/2-like [PTHR24043] (2-95)

pLDDT: mean 74.62, std 16.1, range [39.53, 93.56]

Sequence (96 aa):
MACSETCCNGTCHHVTGQCDCCVSGDADEKIEEACPPHFWGVRCLSRCSERCSGSSCDSVTGRCVSGCQIGYKAPDCTEVCNPGYYGANCTQTCPA

Organism: Lymnaea stagnalis (NCBI:txid6523)